Protein AF-A0A350WV07-F1 (afdb_monomer_lite)

pLDDT: mean 87.76, std 10.65, range [37.78, 97.69]

Secondary structure (DSSP, 8-state):
-EE-SHHHHHHHHHHHHHHHHHHTT-TTTHHHHHHHHHHHHHHHHHHHHHHHHHHTT-HHHHHHHTTS-SS--HHHHHHHHHHHHT-SS--SSHHHHT-B-TTS-BHHHHHHHHHSTTHHHHHHHHHHHHTT------HHHHHHHHHHHHHHHHHHHHHHHHTT------EEHHHHH-

Radius of gyration: 16.48 Å; chains: 1; bounding box: 35×29×46 Å

Structure (mmCIF, N/CA/C/O backbone):
data_AF-A0A350WV07-F1
#
_entry.id   AF-A0A350WV07-F1
#
loop_
_atom_site.group_PDB
_atom_site.id
_atom_site.type_symbol
_atom_site.label_atom_id
_atom_site.label_alt_id
_atom_site.label_comp_id
_atom_site.label_asym_id
_atom_site.label_entity_id
_atom_site.label_seq_id
_atom_site.pdbx_PDB_ins_code
_atom_site.Cartn_x
_atom_site.Cartn_y
_atom_site.Cartn_z
_atom_site.occupancy
_atom_site.B_iso_or_equiv
_atom_site.auth_seq_id
_atom_site.auth_comp_id
_atom_site.auth_asym_id
_atom_site.auth_atom_id
_atom_site.pdbx_PDB_model_num
ATOM 1 N N . MET A 1 1 ? -4.560 -12.918 -5.718 1.00 37.78 1 MET A N 1
ATOM 2 C CA . MET A 1 1 ? -4.602 -12.019 -6.900 1.00 37.78 1 MET A CA 1
ATOM 3 C C . MET A 1 1 ? -5.999 -11.756 -7.494 1.00 37.78 1 MET A C 1
ATOM 5 O O . MET A 1 1 ? -6.269 -12.105 -8.647 1.00 37.78 1 MET A O 1
ATOM 9 N N . PRO A 1 2 ? -6.890 -11.121 -6.733 1.00 40.09 2 PRO A N 1
ATOM 10 C CA . PRO A 1 2 ? -8.115 -10.549 -7.283 1.00 40.09 2 PRO A CA 1
ATOM 11 C C . PRO A 1 2 ? -8.332 -9.079 -6.873 1.00 40.09 2 PRO A C 1
ATOM 13 O O . PRO A 1 2 ? -7.864 -8.602 -5.839 1.00 40.09 2 PRO A O 1
ATOM 16 N N . GLU A 1 3 ? -9.076 -8.383 -7.711 1.00 52.22 3 GLU A N 1
ATOM 17 C CA . GLU A 1 3 ? -9.340 -6.956 -7.709 1.00 52.22 3 GLU A CA 1
ATOM 18 C C . GLU A 1 3 ? -10.831 -6.673 -7.626 1.00 52.22 3 GLU A C 1
ATOM 20 O O . GLU A 1 3 ? -11.677 -7.520 -7.920 1.00 52.22 3 GLU A O 1
ATOM 25 N N . VAL A 1 4 ? -11.179 -5.457 -7.204 1.00 60.25 4 VAL A N 1
ATOM 26 C CA . VAL A 1 4 ? -12.567 -5.170 -6.812 1.00 60.25 4 VAL A CA 1
ATOM 27 C C . VAL A 1 4 ? -13.169 -3.945 -7.506 1.00 60.25 4 VAL A C 1
ATOM 29 O O . VAL A 1 4 ? -14.379 -3.737 -7.422 1.00 60.25 4 VAL A O 1
ATOM 32 N N . SER A 1 5 ? -12.390 -3.174 -8.272 1.00 73.56 5 SER A N 1
ATOM 33 C CA . SER A 1 5 ? -12.916 -2.068 -9.087 1.00 73.56 5 SER A CA 1
ATOM 34 C C . SER A 1 5 ? -12.372 -2.057 -10.516 1.00 73.56 5 SER A C 1
ATOM 36 O O . SER A 1 5 ? -11.300 -2.590 -10.809 1.00 73.56 5 SER A O 1
ATOM 38 N N . LYS A 1 6 ? -13.138 -1.427 -11.419 1.00 73.00 6 LYS A N 1
ATOM 39 C CA . LYS A 1 6 ? -12.722 -1.185 -12.810 1.00 73.00 6 LYS A CA 1
ATOM 40 C C . LYS A 1 6 ? -11.424 -0.374 -12.867 1.00 73.00 6 LYS A C 1
ATOM 42 O O . LYS A 1 6 ? -10.576 -0.654 -13.707 1.00 73.00 6 LYS A O 1
ATOM 47 N N . ASP A 1 7 ? -11.241 0.554 -11.933 1.00 77.06 7 ASP A N 1
ATOM 48 C CA . ASP A 1 7 ? -10.033 1.370 -11.841 1.00 77.06 7 ASP A CA 1
ATOM 49 C C . ASP A 1 7 ? -8.822 0.510 -11.459 1.00 77.06 7 ASP A C 1
ATOM 51 O O . ASP A 1 7 ? -7.790 0.576 -12.124 1.00 77.06 7 ASP A O 1
ATOM 55 N N . ALA A 1 8 ? -8.961 -0.404 -10.490 1.00 72.88 8 ALA A N 1
ATOM 56 C CA . ALA A 1 8 ? -7.909 -1.371 -10.165 1.00 72.88 8 ALA A CA 1
ATOM 57 C C . ALA A 1 8 ? -7.516 -2.243 -11.375 1.00 72.88 8 ALA A C 1
ATOM 59 O O . ALA A 1 8 ? -6.329 -2.515 -11.580 1.00 72.88 8 ALA A O 1
ATOM 60 N N . ALA A 1 9 ? -8.486 -2.627 -12.211 1.00 73.56 9 ALA A N 1
ATOM 61 C CA . ALA A 1 9 ? -8.236 -3.384 -13.437 1.00 73.56 9 ALA A CA 1
ATOM 62 C C . ALA A 1 9 ? -7.423 -2.576 -14.466 1.00 73.56 9 ALA A C 1
ATOM 64 O O . ALA A 1 9 ? -6.415 -3.066 -14.979 1.00 73.56 9 ALA A O 1
ATOM 65 N N . ILE A 1 10 ? -7.803 -1.316 -14.716 1.00 78.88 10 ILE A N 1
ATOM 66 C CA . ILE A 1 10 ? -7.068 -0.397 -15.606 1.00 78.88 10 ILE A CA 1
ATOM 67 C C . ILE A 1 10 ? -5.632 -0.206 -15.110 1.00 78.88 10 ILE A C 1
ATOM 69 O O . ILE A 1 10 ? -4.677 -0.215 -15.899 1.00 78.88 10 ILE A O 1
ATOM 73 N N . LEU A 1 11 ? -5.465 -0.068 -13.792 1.00 81.81 11 LEU A N 1
ATOM 74 C CA . LEU A 1 11 ? -4.156 0.127 -13.193 1.00 81.81 11 LEU A CA 1
ATOM 75 C C . LEU A 1 11 ? -3.252 -1.103 -13.405 1.00 81.81 11 LEU A C 1
ATOM 77 O O . LEU A 1 11 ? -2.075 -0.989 -13.768 1.00 81.81 11 LEU A O 1
ATOM 81 N N . ILE A 1 12 ? -3.803 -2.304 -13.248 1.00 75.75 12 ILE A N 1
ATOM 82 C CA . ILE A 1 12 ? -3.072 -3.543 -13.524 1.00 75.75 12 ILE A CA 1
ATOM 83 C C . ILE A 1 12 ? -2.689 -3.661 -14.986 1.00 75.75 12 ILE A C 1
ATOM 85 O O . ILE A 1 12 ? -1.525 -3.977 -15.248 1.00 75.75 12 ILE A O 1
ATOM 89 N N . ALA A 1 13 ? -3.639 -3.432 -15.895 1.00 76.38 13 ALA A N 1
ATOM 90 C CA . ALA A 1 13 ? -3.442 -3.556 -17.332 1.00 76.38 13 ALA A CA 1
ATOM 91 C C . ALA A 1 13 ? -2.294 -2.652 -17.792 1.00 76.38 13 ALA A C 1
ATOM 93 O O . ALA A 1 13 ? -1.345 -3.107 -18.430 1.00 76.38 13 ALA A O 1
ATOM 94 N N . THR A 1 14 ? -2.325 -1.387 -17.370 1.00 80.25 14 THR A N 1
ATOM 95 C CA . THR A 1 14 ? -1.307 -0.388 -17.717 1.00 80.25 14 THR A CA 1
ATOM 96 C C . THR A 1 14 ? 0.071 -0.784 -17.191 1.00 80.25 14 THR A C 1
ATOM 98 O O . THR A 1 14 ? 1.061 -0.791 -17.923 1.00 80.25 14 THR A O 1
ATOM 101 N N . SER A 1 15 ? 0.135 -1.190 -15.923 1.00 83.06 15 SER A N 1
ATOM 102 C CA . SER A 1 15 ? 1.378 -1.640 -15.296 1.00 83.06 15 SER A CA 1
ATOM 103 C C . SER A 1 15 ? 1.913 -2.938 -15.925 1.00 83.06 15 SER A C 1
ATOM 105 O O . SER A 1 15 ? 3.121 -3.107 -16.082 1.00 83.06 15 SER A O 1
ATOM 107 N N . TYR A 1 16 ? 1.033 -3.845 -16.360 1.00 80.88 16 TYR A N 1
ATOM 108 C CA . TYR A 1 16 ? 1.412 -5.066 -17.072 1.00 80.88 16 TYR A CA 1
ATOM 109 C C . TYR A 1 16 ? 1.973 -4.774 -18.468 1.00 80.88 16 TYR A C 1
ATOM 111 O O . TYR A 1 16 ? 3.019 -5.313 -18.831 1.00 80.88 16 TYR A O 1
ATOM 119 N N . GLN A 1 17 ? 1.324 -3.892 -19.232 1.00 82.75 17 GLN A N 1
ATOM 120 C CA . GLN A 1 17 ? 1.811 -3.462 -20.544 1.00 82.75 17 GLN A CA 1
ATOM 121 C C . GLN A 1 17 ? 3.192 -2.807 -20.442 1.00 82.75 17 GLN A C 1
ATOM 123 O O . GLN A 1 17 ? 4.083 -3.136 -21.226 1.00 82.75 17 GLN A O 1
ATOM 128 N N . ALA A 1 18 ? 3.393 -1.936 -19.448 1.00 81.44 18 ALA A N 1
ATOM 129 C CA . ALA A 1 18 ? 4.691 -1.326 -19.180 1.00 81.44 18 ALA A CA 1
ATOM 130 C C . ALA A 1 18 ? 5.754 -2.388 -18.871 1.00 81.44 18 ALA A C 1
ATOM 132 O O . ALA A 1 18 ? 6.806 -2.408 -19.508 1.00 81.44 18 ALA A O 1
ATOM 133 N N . LEU A 1 19 ? 5.456 -3.336 -17.974 1.00 83.00 19 LEU A N 1
ATOM 134 C CA . LEU A 1 19 ? 6.375 -4.429 -17.652 1.00 83.00 19 LEU A CA 1
ATOM 135 C C . LEU A 1 19 ? 6.766 -5.238 -18.897 1.00 83.00 19 LEU A C 1
ATOM 137 O O . LEU A 1 19 ? 7.944 -5.534 -19.087 1.00 83.00 19 LEU A O 1
ATOM 141 N N . LYS A 1 20 ? 5.802 -5.555 -19.768 1.00 85.19 20 LYS A N 1
ATOM 142 C CA . LYS A 1 20 ? 6.058 -6.311 -21.000 1.00 85.19 20 LYS A CA 1
ATOM 143 C C . LYS A 1 20 ? 6.975 -5.579 -21.976 1.00 85.19 20 LYS A C 1
ATOM 145 O O . LYS A 1 20 ? 7.751 -6.243 -22.655 1.00 85.19 20 LYS A O 1
ATOM 150 N N . ARG A 1 21 ? 6.924 -4.247 -22.040 1.00 81.12 21 ARG A N 1
ATOM 151 C CA . ARG A 1 21 ? 7.865 -3.449 -22.846 1.00 81.12 21 ARG A CA 1
ATOM 152 C C . ARG A 1 21 ? 9.286 -3.517 -22.284 1.00 81.12 21 ARG A C 1
ATOM 154 O O . ARG A 1 21 ? 10.221 -3.737 -23.046 1.00 81.12 21 ARG A O 1
ATOM 161 N N . VAL A 1 22 ? 9.446 -3.450 -20.956 1.00 81.31 22 VAL A N 1
ATOM 162 C CA . VAL A 1 22 ? 10.771 -3.634 -20.325 1.00 81.31 22 VAL A CA 1
ATOM 163 C C . VAL A 1 22 ? 11.323 -5.030 -20.595 1.00 81.31 22 VAL A C 1
ATOM 165 O O . VAL A 1 22 ? 12.479 -5.175 -20.975 1.00 81.31 22 VAL A O 1
ATOM 168 N N . GLU A 1 23 ? 10.496 -6.068 -20.440 1.00 82.25 23 GLU A N 1
ATOM 169 C CA . GLU A 1 23 ? 10.905 -7.460 -20.675 1.00 82.25 23 GLU A CA 1
ATOM 170 C C . GLU A 1 23 ? 11.325 -7.731 -22.127 1.00 82.25 23 GLU A C 1
ATOM 172 O O . GLU A 1 23 ? 12.136 -8.621 -22.363 1.00 82.25 23 GLU A O 1
ATOM 177 N N . LYS A 1 24 ? 10.813 -6.954 -23.090 1.00 85.75 24 LYS A N 1
ATOM 178 C CA . LYS A 1 24 ? 11.206 -7.018 -24.506 1.00 85.75 24 LYS A CA 1
ATOM 179 C C . LYS A 1 24 ? 12.545 -6.331 -24.808 1.00 85.75 24 LYS A C 1
ATOM 181 O O . LYS A 1 24 ? 13.000 -6.390 -25.946 1.00 85.75 24 LYS A O 1
ATOM 186 N N . GLY A 1 25 ? 13.189 -5.714 -23.815 1.00 75.12 25 GLY A N 1
ATOM 187 C CA . GLY A 1 25 ? 14.527 -5.135 -23.955 1.00 75.12 25 GLY A CA 1
ATOM 188 C C . GLY A 1 25 ? 14.561 -3.745 -24.593 1.00 75.12 25 GLY A C 1
ATOM 189 O O . GLY A 1 25 ? 15.607 -3.334 -25.099 1.00 75.12 25 GLY A O 1
ATOM 190 N N . GLU A 1 26 ? 13.453 -2.998 -24.567 1.00 77.38 26 GLU A N 1
ATOM 191 C CA . GLU A 1 26 ? 13.406 -1.606 -25.029 1.00 77.38 26 GLU A CA 1
ATOM 192 C C . GLU A 1 26 ? 14.178 -0.676 -24.068 1.00 77.38 26 GLU A C 1
ATOM 194 O O . GLU A 1 26 ? 13.603 -0.009 -23.206 1.00 77.38 26 GLU A O 1
ATOM 199 N N . LYS A 1 27 ? 15.510 -0.620 -24.206 1.00 75.12 27 LYS A N 1
ATOM 200 C CA . LYS A 1 27 ? 16.398 0.146 -23.305 1.00 75.12 27 LYS A CA 1
ATOM 201 C C . LYS A 1 27 ? 16.050 1.636 -23.213 1.00 75.12 27 LYS A C 1
ATOM 203 O O . LYS A 1 27 ? 16.239 2.241 -22.163 1.00 75.12 27 LYS A O 1
ATOM 208 N N . SER A 1 28 ? 15.532 2.231 -24.289 1.00 78.56 28 SER A N 1
ATOM 209 C CA . SER A 1 28 ? 15.137 3.647 -24.321 1.00 78.56 28 SER A CA 1
ATOM 210 C C . SER A 1 28 ? 13.901 3.955 -23.469 1.00 78.56 28 SER A C 1
ATOM 212 O O . SER A 1 28 ? 13.729 5.096 -23.046 1.00 78.56 28 SER A O 1
ATOM 214 N N . THR A 1 29 ? 13.055 2.959 -23.186 1.00 82.62 29 THR A N 1
ATOM 215 C CA . THR A 1 29 ? 11.808 3.122 -22.420 1.00 82.62 29 THR A CA 1
ATOM 216 C C . THR A 1 29 ? 11.838 2.398 -21.072 1.00 82.62 29 THR A C 1
ATOM 218 O O . THR A 1 29 ? 10.895 2.522 -20.292 1.00 82.62 29 THR A O 1
ATOM 221 N N . GLU A 1 30 ? 12.918 1.674 -20.757 1.00 83.19 30 GLU A N 1
ATOM 222 C CA . GLU A 1 30 ? 13.054 0.860 -19.543 1.00 83.19 30 GLU A CA 1
ATOM 223 C C . GLU A 1 30 ? 12.772 1.653 -18.263 1.00 83.19 30 GLU A C 1
ATOM 225 O O . GLU A 1 30 ? 11.933 1.236 -17.464 1.00 83.19 30 GLU A O 1
ATOM 230 N N . ILE A 1 31 ? 13.414 2.814 -18.086 1.00 83.75 31 ILE A N 1
ATOM 231 C CA . ILE A 1 31 ? 13.225 3.640 -16.885 1.00 83.75 31 ILE A CA 1
ATOM 232 C C . ILE A 1 31 ? 11.758 4.053 -16.768 1.00 83.75 31 ILE A C 1
ATOM 234 O O . ILE A 1 31 ? 11.138 3.791 -15.740 1.00 83.75 31 ILE A O 1
ATOM 238 N N . ALA A 1 32 ? 11.187 4.636 -17.826 1.00 84.12 32 ALA A N 1
ATOM 239 C CA . ALA A 1 32 ? 9.805 5.110 -17.838 1.00 84.12 32 ALA A CA 1
ATOM 240 C C . ALA A 1 32 ? 8.808 3.981 -17.537 1.00 84.12 32 ALA A C 1
ATOM 242 O O . ALA A 1 32 ? 7.905 4.140 -16.719 1.00 84.12 32 ALA A O 1
ATOM 243 N N . ASN A 1 33 ? 9.001 2.808 -18.135 1.00 86.19 33 ASN A N 1
ATOM 244 C CA . ASN A 1 33 ? 8.142 1.660 -17.884 1.00 86.19 33 ASN A CA 1
ATOM 245 C C . ASN A 1 33 ? 8.304 1.118 -16.450 1.00 86.19 33 ASN A C 1
ATOM 247 O O . ASN A 1 33 ? 7.304 0.774 -15.823 1.00 86.19 33 ASN A O 1
ATOM 251 N N . CYS A 1 34 ? 9.516 1.086 -15.885 1.00 87.38 34 CYS A N 1
ATOM 252 C CA . CYS A 1 34 ? 9.732 0.738 -14.476 1.00 87.38 34 CYS A CA 1
ATOM 253 C C . CYS A 1 34 ? 9.057 1.741 -13.526 1.00 87.38 34 CYS A C 1
ATOM 255 O O . CYS A 1 34 ? 8.431 1.321 -12.550 1.00 87.38 34 CYS A O 1
ATOM 257 N N . VAL A 1 35 ? 9.115 3.045 -13.837 1.00 86.75 35 VAL A N 1
ATOM 258 C CA . VAL A 1 35 ? 8.382 4.089 -13.100 1.00 86.75 35 VAL A CA 1
ATOM 259 C C . VAL A 1 35 ? 6.885 3.786 -13.115 1.00 86.75 35 VAL A C 1
ATOM 261 O O . VAL A 1 35 ? 6.263 3.724 -12.054 1.00 86.75 35 VAL A O 1
ATOM 264 N N . VAL A 1 36 ? 6.316 3.547 -14.302 1.00 87.94 36 VAL A N 1
ATOM 265 C CA . VAL A 1 36 ? 4.891 3.219 -14.472 1.00 87.94 36 VAL A CA 1
ATOM 266 C C . VAL A 1 36 ? 4.525 1.977 -13.666 1.00 87.94 36 VAL A C 1
ATOM 268 O O . VAL A 1 36 ? 3.511 1.982 -12.970 1.00 87.94 36 VAL A O 1
ATOM 271 N N . VAL A 1 37 ? 5.359 0.934 -13.684 1.00 88.69 37 VAL A N 1
ATOM 272 C CA . VAL A 1 37 ? 5.092 -0.298 -12.933 1.00 88.69 37 VAL A CA 1
ATOM 273 C C . VAL A 1 37 ? 4.916 -0.019 -11.439 1.00 88.69 37 VAL A C 1
ATOM 275 O O . VAL A 1 37 ? 3.933 -0.473 -10.850 1.00 88.69 37 VAL A O 1
ATOM 278 N N . ILE A 1 38 ? 5.837 0.739 -10.839 1.00 90.94 38 ILE A N 1
ATOM 279 C CA . ILE A 1 38 ? 5.855 1.001 -9.392 1.00 90.94 38 ILE A CA 1
ATOM 280 C C . ILE A 1 38 ? 4.768 2.002 -8.999 1.00 90.94 38 ILE A C 1
ATOM 282 O O . ILE A 1 38 ? 4.064 1.790 -8.012 1.00 90.94 38 ILE A O 1
ATOM 286 N N . LEU A 1 39 ? 4.586 3.064 -9.786 1.00 89.50 39 LEU A N 1
ATOM 287 C CA . LEU A 1 39 ? 3.549 4.067 -9.545 1.00 89.50 39 LEU A CA 1
ATOM 288 C C . LEU A 1 39 ? 2.161 3.417 -9.492 1.00 89.50 39 LEU A C 1
ATOM 290 O O . LEU A 1 39 ? 1.380 3.651 -8.568 1.00 89.50 39 LEU A O 1
ATOM 294 N N . PHE A 1 40 ? 1.885 2.541 -10.455 1.00 89.00 40 PHE A N 1
ATOM 295 C CA . PHE A 1 40 ? 0.612 1.842 -10.539 1.00 89.00 40 PHE A CA 1
ATOM 296 C C . PHE A 1 40 ? 0.451 0.762 -9.468 1.00 89.00 40 PHE A C 1
ATOM 298 O O . PHE A 1 40 ? -0.677 0.478 -9.082 1.00 89.00 40 PHE A O 1
ATOM 305 N N . ALA A 1 41 ? 1.541 0.206 -8.930 1.00 91.12 41 ALA A N 1
ATOM 306 C CA . ALA A 1 41 ? 1.476 -0.670 -7.762 1.00 91.12 41 ALA A CA 1
ATOM 307 C C . ALA A 1 41 ? 0.935 0.077 -6.525 1.00 91.12 41 ALA A C 1
ATOM 309 O O . ALA A 1 41 ? 0.115 -0.464 -5.787 1.00 91.12 41 ALA A O 1
ATOM 310 N N . GLY A 1 42 ? 1.322 1.343 -6.332 1.00 93.25 42 GLY A N 1
ATOM 311 C CA . GLY A 1 42 ? 0.781 2.186 -5.260 1.00 93.25 42 GLY A CA 1
ATOM 312 C C . GLY A 1 42 ? -0.698 2.519 -5.444 1.00 93.25 42 GLY A C 1
ATOM 313 O O . GLY A 1 42 ? -1.487 2.339 -4.517 1.00 93.25 42 GLY A O 1
ATOM 314 N N . PHE A 1 43 ? -1.092 2.950 -6.647 1.00 90.69 43 PHE A N 1
ATOM 315 C CA . PHE A 1 43 ? -2.503 3.211 -6.951 1.00 90.69 43 PHE A CA 1
ATOM 316 C C . PHE A 1 43 ? -3.366 1.956 -6.835 1.00 90.69 43 PHE A C 1
ATOM 318 O O . PHE A 1 43 ? -4.496 2.032 -6.369 1.00 90.69 43 PHE A O 1
ATOM 325 N N . PHE A 1 44 ? -2.824 0.798 -7.208 1.00 90.50 44 PHE A N 1
ATOM 326 C CA . PHE A 1 44 ? -3.509 -0.478 -7.079 1.00 90.50 44 PHE A CA 1
ATOM 327 C C . PHE A 1 44 ? -3.874 -0.797 -5.620 1.00 90.50 44 PHE A C 1
ATOM 329 O O . PHE A 1 44 ? -5.022 -1.143 -5.337 1.00 90.50 44 PHE A O 1
ATOM 336 N N . ILE A 1 45 ? -2.930 -0.631 -4.687 1.00 93.88 45 ILE A N 1
ATOM 337 C CA . ILE A 1 45 ? -3.195 -0.817 -3.250 1.00 93.88 45 ILE A CA 1
ATOM 338 C C . ILE A 1 45 ? -4.217 0.216 -2.765 1.00 93.88 45 ILE A C 1
ATOM 340 O O . ILE A 1 45 ? -5.173 -0.133 -2.073 1.00 93.88 45 ILE A O 1
ATOM 344 N N . GLU A 1 46 ? -4.026 1.488 -3.128 1.00 94.69 46 GLU A N 1
ATOM 345 C CA . GLU A 1 46 ? -4.905 2.578 -2.697 1.00 94.69 46 GLU A CA 1
ATOM 346 C C . GLU A 1 46 ? -6.353 2.362 -3.145 1.00 94.69 46 GLU A C 1
ATOM 348 O O . GLU A 1 46 ? -7.280 2.581 -2.366 1.00 94.69 46 GLU A O 1
ATOM 353 N N . GLU A 1 47 ? -6.546 1.892 -4.372 1.00 92.19 47 GLU A N 1
ATOM 354 C CA . GLU A 1 47 ? -7.872 1.660 -4.920 1.00 92.19 47 GLU A CA 1
ATOM 355 C C . GLU A 1 47 ? -8.568 0.464 -4.263 1.00 92.19 47 GLU A C 1
ATOM 357 O O . GLU A 1 47 ? -9.744 0.545 -3.908 1.00 92.19 47 GLU A O 1
ATOM 362 N N . ASN A 1 48 ? -7.844 -0.621 -3.985 1.00 92.38 48 ASN A N 1
ATOM 363 C CA . ASN A 1 48 ? -8.428 -1.726 -3.226 1.00 92.38 48 ASN A CA 1
ATOM 364 C C . ASN A 1 48 ? -8.764 -1.317 -1.785 1.00 92.38 48 ASN A C 1
ATOM 366 O O . ASN A 1 48 ? -9.825 -1.692 -1.291 1.00 92.38 48 ASN A O 1
ATOM 370 N N . LEU A 1 49 ? -7.941 -0.488 -1.134 1.00 95.00 49 LEU A N 1
ATOM 371 C CA . LEU A 1 49 ? -8.281 0.099 0.167 1.00 95.00 49 LEU A CA 1
ATOM 372 C C . LEU A 1 49 ? -9.563 0.935 0.095 1.00 95.00 49 LEU A C 1
ATOM 374 O O . LEU A 1 49 ? -10.422 0.775 0.959 1.00 95.00 49 LEU A O 1
ATOM 378 N N . ASN A 1 50 ? -9.733 1.776 -0.933 1.00 93.50 50 ASN A N 1
ATOM 379 C CA . ASN A 1 50 ? -10.968 2.546 -1.128 1.00 93.50 50 ASN A CA 1
ATOM 380 C C . ASN A 1 50 ? -12.188 1.622 -1.179 1.00 93.50 50 ASN A C 1
ATOM 382 O O . ASN A 1 50 ? -13.198 1.875 -0.519 1.00 93.50 50 ASN A O 1
ATOM 386 N N . VAL A 1 51 ? -12.092 0.535 -1.948 1.00 91.62 51 VAL A N 1
ATOM 387 C CA . VAL A 1 51 ? -13.182 -0.432 -2.074 1.00 91.62 51 VAL A CA 1
ATOM 388 C C . VAL A 1 51 ? -13.451 -1.138 -0.751 1.00 91.62 51 VAL A C 1
ATOM 390 O O . VAL A 1 51 ? -14.612 -1.221 -0.348 1.00 91.62 51 VAL A O 1
ATOM 393 N N . ILE A 1 52 ? -12.407 -1.600 -0.063 1.00 93.56 52 ILE A N 1
ATOM 394 C CA . ILE A 1 52 ? -12.519 -2.266 1.235 1.00 93.56 52 ILE A CA 1
ATOM 395 C C . ILE A 1 52 ? -13.225 -1.349 2.237 1.00 93.56 52 ILE A C 1
ATOM 397 O O . ILE A 1 52 ? -14.295 -1.686 2.741 1.00 93.56 52 ILE A O 1
ATOM 401 N N . ILE A 1 53 ? -12.705 -0.137 2.432 1.00 94.88 53 ILE A N 1
ATOM 402 C CA . ILE A 1 53 ? -13.247 0.856 3.370 1.00 94.88 53 ILE A CA 1
ATOM 403 C C . ILE A 1 53 ? -14.702 1.201 3.028 1.00 94.88 53 ILE A C 1
ATOM 405 O O . ILE A 1 53 ? -15.559 1.269 3.915 1.00 94.88 53 ILE A O 1
ATOM 409 N N . LYS A 1 54 ? -15.015 1.360 1.736 1.00 93.25 54 LYS A N 1
ATOM 410 C CA . LYS A 1 54 ? -16.378 1.622 1.264 1.00 93.25 54 LYS A CA 1
ATOM 411 C C . LYS A 1 54 ? -17.325 0.464 1.551 1.00 93.25 54 LYS A C 1
ATOM 413 O O . LYS A 1 54 ? -18.441 0.702 2.009 1.00 93.25 54 LYS A O 1
ATOM 418 N N . LYS A 1 55 ? -16.910 -0.775 1.293 1.00 93.12 55 LYS A N 1
ATOM 419 C CA . LYS A 1 55 ? -17.734 -1.972 1.518 1.00 93.12 55 LYS A CA 1
ATOM 420 C C . LYS A 1 55 ? -17.961 -2.244 3.002 1.00 93.12 55 LYS A C 1
ATOM 422 O O . LYS A 1 55 ? -19.051 -2.669 3.369 1.00 93.12 55 LYS A O 1
ATOM 427 N N . MET A 1 56 ? -16.992 -1.894 3.841 1.00 94.00 56 MET A N 1
ATOM 428 C CA . MET A 1 56 ? -17.100 -1.943 5.301 1.00 94.00 56 MET A CA 1
ATOM 429 C C . MET A 1 56 ? -17.931 -0.789 5.884 1.00 94.00 56 MET A C 1
ATOM 431 O O . MET A 1 56 ? -18.224 -0.796 7.072 1.00 94.00 56 MET A O 1
ATOM 435 N N . LYS A 1 57 ? -18.326 0.196 5.059 1.00 95.25 57 LYS A N 1
ATOM 436 C CA . LYS A 1 57 ? -19.024 1.431 5.464 1.00 95.25 57 LYS A CA 1
ATOM 437 C C . LYS A 1 57 ? -18.232 2.285 6.468 1.00 95.25 57 LYS A C 1
ATOM 439 O O . LYS A 1 57 ? -18.819 3.023 7.250 1.00 95.25 57 LYS A O 1
ATOM 444 N N . MET A 1 58 ? -16.900 2.254 6.385 1.00 95.69 58 MET A N 1
ATOM 445 C CA . MET A 1 58 ? -15.997 2.902 7.349 1.00 95.69 58 MET A CA 1
ATOM 446 C C . MET A 1 58 ? -15.446 4.264 6.892 1.00 95.69 58 MET A C 1
ATOM 448 O O . MET A 1 58 ? -14.538 4.809 7.515 1.00 95.69 58 MET A O 1
ATOM 452 N N . ASN A 1 59 ? -15.968 4.839 5.802 1.00 94.94 59 ASN A N 1
ATOM 453 C CA . ASN A 1 59 ? -15.473 6.122 5.280 1.00 94.94 59 ASN A CA 1
ATOM 454 C C . ASN A 1 59 ? -15.573 7.254 6.310 1.00 94.94 59 ASN A C 1
ATOM 456 O O . ASN A 1 59 ? -14.629 8.028 6.454 1.00 94.94 59 ASN A O 1
ATOM 460 N N . GLU A 1 60 ? -16.701 7.341 7.020 1.00 94.75 60 GLU A N 1
ATOM 461 C CA . GLU A 1 60 ? -16.916 8.399 8.006 1.00 94.75 60 GLU A CA 1
ATOM 462 C C . GLU A 1 60 ? -15.981 8.246 9.201 1.00 94.75 60 GLU A C 1
ATOM 464 O O . GLU A 1 60 ? -15.311 9.196 9.590 1.00 94.75 60 GLU A O 1
ATOM 469 N N . GLU A 1 61 ? -15.873 7.029 9.733 1.00 95.81 61 GLU A N 1
ATOM 470 C CA . GLU A 1 61 ? -14.987 6.729 10.855 1.00 95.81 61 GLU A CA 1
ATOM 471 C C . GLU A 1 61 ? -13.528 7.057 10.514 1.00 95.81 61 GLU A C 1
ATOM 473 O O . GLU A 1 61 ? -12.835 7.732 11.279 1.00 95.81 61 GLU A O 1
ATOM 478 N N . MET A 1 62 ? -13.072 6.645 9.327 1.00 96.88 62 MET A N 1
ATOM 479 C CA . MET A 1 62 ? -11.746 6.996 8.832 1.00 96.88 62 MET A CA 1
ATOM 480 C C . MET A 1 62 ? -11.573 8.513 8.723 1.00 96.88 62 MET A C 1
ATOM 482 O O . MET A 1 62 ? -10.549 9.046 9.154 1.00 96.88 62 MET A O 1
ATOM 486 N N . ARG A 1 63 ? -12.556 9.224 8.165 1.00 95.62 63 ARG A N 1
ATOM 487 C CA . ARG A 1 63 ? -12.496 10.678 7.995 1.00 95.62 63 ARG A CA 1
ATOM 488 C C . ARG A 1 63 ? -12.399 11.397 9.337 1.00 95.62 63 ARG A C 1
ATOM 490 O O . ARG A 1 63 ? -11.546 12.272 9.482 1.00 95.62 63 ARG A O 1
ATOM 497 N N . VAL A 1 64 ? -13.217 11.009 10.315 1.00 95.69 64 VAL A N 1
ATOM 498 C CA . VAL A 1 64 ? -13.187 11.553 11.680 1.00 95.69 64 VAL A CA 1
ATOM 499 C C . VAL A 1 64 ? -11.819 11.312 12.313 1.00 95.69 64 VAL A C 1
ATOM 501 O O . VAL A 1 64 ? -11.174 12.264 12.752 1.00 95.69 64 VAL A O 1
ATOM 504 N N . PHE A 1 65 ? -11.320 10.072 12.275 1.00 96.44 65 PHE A N 1
ATOM 505 C CA . PHE A 1 65 ? -10.008 9.729 12.829 1.00 96.44 65 PHE A CA 1
ATOM 506 C C . PHE A 1 65 ? -8.866 10.530 12.181 1.00 96.44 65 PHE A C 1
ATOM 508 O O . PHE A 1 65 ? -7.910 10.927 12.848 1.00 96.44 65 PHE A O 1
ATOM 515 N N . LEU A 1 66 ? -8.957 10.791 10.874 1.00 95.88 66 LEU A N 1
ATOM 516 C CA . LEU A 1 66 ? -7.947 11.516 10.103 1.00 95.88 66 LEU A CA 1
ATOM 517 C C . LEU A 1 66 ? -8.095 13.049 10.147 1.00 95.88 66 LEU A C 1
ATOM 519 O O . LEU A 1 66 ? -7.464 13.737 9.330 1.00 95.88 66 LEU A O 1
ATOM 523 N N . ASN A 1 67 ? -8.841 13.578 11.123 1.00 94.75 67 ASN A N 1
ATOM 524 C CA . ASN A 1 67 ? -9.133 15.000 11.336 1.00 94.75 67 ASN A CA 1
ATOM 525 C C . ASN A 1 67 ? -9.867 15.654 10.152 1.00 94.75 67 ASN A C 1
ATOM 527 O O . ASN A 1 67 ? -9.466 16.716 9.680 1.00 94.75 67 ASN A O 1
ATOM 531 N N . GLY A 1 68 ? -10.905 15.004 9.628 1.00 92.12 68 GLY A N 1
ATOM 532 C CA . GLY A 1 68 ? -11.756 15.576 8.582 1.00 92.12 68 GLY A CA 1
ATOM 533 C C . GLY A 1 68 ? -11.115 15.637 7.193 1.00 92.12 68 GLY A C 1
ATOM 534 O O . GLY A 1 68 ? -11.635 16.321 6.318 1.00 92.12 68 GLY A O 1
ATOM 535 N N . LYS A 1 69 ? -9.986 14.951 6.963 1.00 91.38 69 LYS A N 1
ATOM 536 C CA . LYS A 1 69 ? -9.285 14.982 5.670 1.00 91.38 69 LYS A CA 1
ATOM 537 C C . LYS A 1 69 ? -10.176 14.413 4.558 1.00 91.38 69 LYS A C 1
ATOM 539 O O . LYS A 1 69 ? -10.480 13.224 4.570 1.00 91.38 69 LYS A O 1
ATOM 544 N N . GLU A 1 70 ? -10.535 15.254 3.588 1.00 86.94 70 GLU A N 1
ATOM 545 C CA . GLU A 1 70 ? -11.462 14.915 2.496 1.00 86.94 70 GLU A CA 1
ATOM 546 C C . GLU A 1 70 ? -10.893 13.867 1.528 1.00 86.94 70 GLU A C 1
ATOM 548 O O . GLU A 1 70 ? -11.576 12.922 1.136 1.00 86.94 70 GLU A O 1
ATOM 553 N N . HIS A 1 71 ? -9.604 13.985 1.201 1.00 87.38 71 HIS A N 1
ATOM 554 C CA . HIS A 1 71 ? -8.907 13.079 0.288 1.00 87.38 71 HIS A CA 1
ATOM 555 C C . HIS A 1 71 ? -7.681 12.456 0.974 1.00 87.38 71 HIS A C 1
ATOM 557 O O . HIS A 1 71 ? -6.551 12.922 0.788 1.00 87.38 71 HIS A O 1
ATOM 563 N N . PRO A 1 72 ? -7.869 11.434 1.833 1.00 93.88 72 PRO A N 1
ATOM 564 C CA . PRO A 1 72 ? -6.750 10.720 2.435 1.00 93.88 72 PRO A CA 1
ATOM 565 C C . PRO A 1 72 ? -5.953 9.986 1.352 1.00 93.88 72 PRO A C 1
ATOM 567 O O . PRO A 1 72 ? -6.533 9.397 0.442 1.00 93.88 72 PRO A O 1
ATOM 570 N N . GLY A 1 73 ? -4.623 10.035 1.434 1.00 93.94 73 GLY A N 1
ATOM 571 C CA . GLY A 1 73 ? -3.758 9.323 0.490 1.00 93.94 73 GLY A CA 1
ATOM 572 C C . GLY A 1 73 ? -3.528 7.870 0.907 1.00 93.94 73 GLY A C 1
ATOM 573 O O . GLY A 1 73 ? -3.954 7.452 1.985 1.00 93.94 73 GLY A O 1
ATOM 574 N N . LEU A 1 74 ? -2.773 7.119 0.098 1.00 95.38 74 LEU A N 1
ATOM 575 C CA . LEU A 1 74 ? -2.369 5.738 0.399 1.00 95.38 74 LEU A CA 1
ATOM 576 C C . LEU A 1 74 ? -1.842 5.557 1.834 1.00 95.38 74 LEU A C 1
ATOM 578 O O . LEU A 1 74 ? -2.323 4.682 2.550 1.00 95.38 74 LEU A O 1
ATOM 582 N N . LEU A 1 75 ? -0.887 6.394 2.263 1.00 96.12 75 LEU A N 1
ATOM 583 C CA . LEU A 1 75 ? -0.308 6.306 3.608 1.00 96.12 75 LEU A CA 1
ATOM 584 C C . LEU A 1 75 ? -1.370 6.495 4.701 1.00 96.12 75 LEU A C 1
ATOM 586 O O . LEU A 1 75 ? -1.386 5.736 5.663 1.00 96.12 75 LEU A O 1
ATOM 590 N N . ASP A 1 76 ? -2.264 7.475 4.551 1.00 96.44 76 ASP A N 1
ATOM 591 C CA . ASP A 1 76 ? -3.326 7.723 5.530 1.00 96.44 76 ASP A CA 1
ATOM 592 C C . ASP A 1 76 ? -4.270 6.517 5.641 1.00 96.44 76 ASP A C 1
ATOM 594 O O . ASP A 1 76 ? -4.546 6.043 6.743 1.00 96.44 76 ASP A O 1
ATOM 598 N N . LYS A 1 77 ? -4.726 5.998 4.493 1.00 97.56 77 LYS A N 1
ATOM 599 C CA . LYS A 1 77 ? -5.671 4.875 4.412 1.00 97.56 77 LYS A CA 1
ATOM 600 C C . LYS A 1 77 ? -5.086 3.600 5.000 1.00 97.56 77 LYS A C 1
ATOM 602 O O . LYS A 1 77 ? -5.731 2.958 5.825 1.00 97.56 77 LYS A O 1
ATOM 607 N N . ILE A 1 78 ? -3.861 3.240 4.610 1.00 97.69 78 ILE A N 1
ATOM 608 C CA . ILE A 1 78 ? -3.247 1.999 5.090 1.00 97.69 78 ILE A CA 1
ATOM 609 C C . ILE A 1 78 ? -2.842 2.094 6.565 1.00 97.69 78 ILE A C 1
ATOM 611 O O . ILE A 1 78 ? -2.968 1.115 7.294 1.00 97.69 78 ILE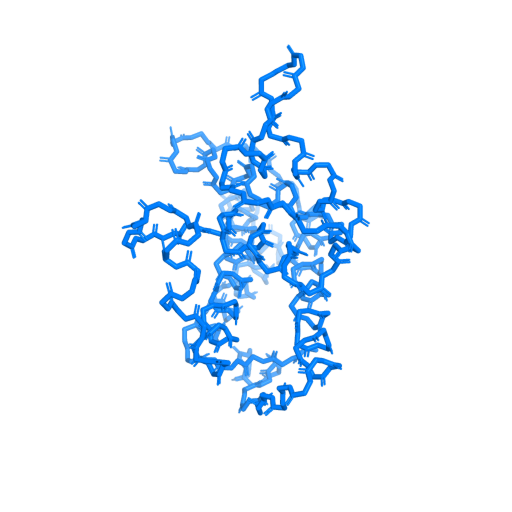 A O 1
ATOM 615 N N . ALA A 1 79 ? -2.418 3.271 7.039 1.00 97.44 79 ALA A N 1
ATOM 616 C CA . ALA A 1 79 ? -2.123 3.496 8.451 1.00 97.44 79 ALA A CA 1
ATOM 617 C C . ALA A 1 79 ? -3.389 3.407 9.317 1.00 97.44 79 ALA A C 1
ATOM 619 O O . ALA A 1 79 ? -3.361 2.783 10.377 1.00 97.44 79 ALA A O 1
ATOM 620 N N . TRP A 1 80 ? -4.504 3.988 8.859 1.00 97.69 80 TRP A N 1
ATOM 621 C CA . TRP A 1 80 ? -5.797 3.839 9.526 1.00 97.69 80 TRP A CA 1
ATOM 622 C C . TRP A 1 80 ? -6.246 2.373 9.539 1.00 97.69 80 TRP A C 1
ATOM 624 O O . TRP A 1 80 ? -6.593 1.856 10.598 1.00 97.69 80 TRP A O 1
ATOM 634 N N . PHE A 1 81 ? -6.158 1.675 8.403 1.00 97.69 81 PHE A N 1
ATOM 635 C CA . PHE A 1 81 ? -6.542 0.264 8.311 1.00 97.69 81 PHE A CA 1
ATOM 636 C C . PHE A 1 81 ? -5.704 -0.612 9.253 1.00 97.69 81 PHE A C 1
ATOM 638 O O . PHE A 1 81 ? -6.247 -1.435 9.990 1.00 97.69 81 PHE A O 1
ATOM 645 N N . TYR A 1 82 ? -4.387 -0.386 9.291 1.00 97.62 82 TYR A N 1
ATOM 646 C CA . TYR A 1 82 ? -3.482 -1.036 10.238 1.00 97.62 82 TYR A CA 1
ATOM 647 C C . TYR A 1 82 ? -3.913 -0.782 11.688 1.00 97.62 82 TYR A C 1
ATOM 649 O O . TYR A 1 82 ? -3.975 -1.717 12.485 1.00 97.62 82 TYR A O 1
ATOM 657 N N . ASN A 1 83 ? -4.226 0.469 12.038 1.00 97.06 83 ASN A N 1
ATOM 658 C CA . ASN A 1 83 ? -4.660 0.816 13.389 1.00 97.06 83 ASN A CA 1
ATOM 659 C C . ASN A 1 83 ? -5.932 0.057 13.794 1.00 97.06 83 ASN A C 1
ATOM 661 O O . ASN A 1 83 ? -6.032 -0.402 14.924 1.00 97.06 83 ASN A O 1
ATOM 665 N N . GLN A 1 84 ? -6.883 -0.096 12.871 1.00 95.56 84 GLN A N 1
ATOM 666 C CA . GLN A 1 84 ? -8.167 -0.727 13.171 1.00 95.56 84 GLN A CA 1
ATOM 667 C C . GLN A 1 84 ? -8.101 -2.252 13.265 1.00 95.56 84 GLN A C 1
ATOM 669 O O . GLN A 1 84 ? -8.723 -2.827 14.162 1.00 95.56 84 GLN A O 1
ATOM 674 N N . TYR A 1 85 ? -7.363 -2.894 12.355 1.00 95.50 85 TYR A N 1
ATOM 675 C CA . TYR A 1 85 ? -7.485 -4.338 12.109 1.00 95.50 85 TYR A CA 1
ATOM 676 C C . TYR A 1 85 ? -6.196 -5.136 12.313 1.00 95.50 85 TYR A C 1
ATOM 678 O O . TYR A 1 85 ? -6.224 -6.359 12.219 1.00 95.50 85 TYR A O 1
ATOM 686 N N . VAL A 1 86 ? -5.066 -4.472 12.571 1.00 95.50 86 VAL A N 1
ATOM 687 C CA . VAL A 1 86 ? -3.769 -5.140 12.784 1.00 95.50 86 VAL A CA 1
ATOM 688 C C . VAL A 1 86 ? -3.195 -4.840 14.164 1.00 95.50 86 VAL A C 1
ATOM 690 O O . VAL A 1 86 ? -2.650 -5.731 14.809 1.00 95.50 86 VAL A O 1
ATOM 693 N N . SER A 1 87 ? -3.270 -3.589 14.616 1.00 92.50 87 SER A N 1
ATOM 694 C CA . SER A 1 87 ? -2.688 -3.191 15.897 1.00 92.50 87 SER A CA 1
ATOM 695 C C . SER A 1 87 ? -3.472 -3.778 17.072 1.00 92.50 87 SER A C 1
ATOM 697 O O . SER A 1 87 ? -4.683 -3.597 17.158 1.00 92.50 87 SER A O 1
ATOM 699 N N . SER A 1 88 ? -2.776 -4.428 18.009 1.00 89.88 88 SER A N 1
ATOM 700 C CA . SER A 1 88 ? -3.364 -4.862 19.285 1.00 89.88 88 SER A CA 1
ATOM 701 C C . SER A 1 88 ? -3.727 -3.674 20.179 1.00 89.88 88 SER A C 1
ATOM 703 O O . SER A 1 88 ? -4.732 -3.699 20.880 1.00 89.88 88 SER A O 1
ATOM 705 N N . GLU A 1 89 ? -2.919 -2.616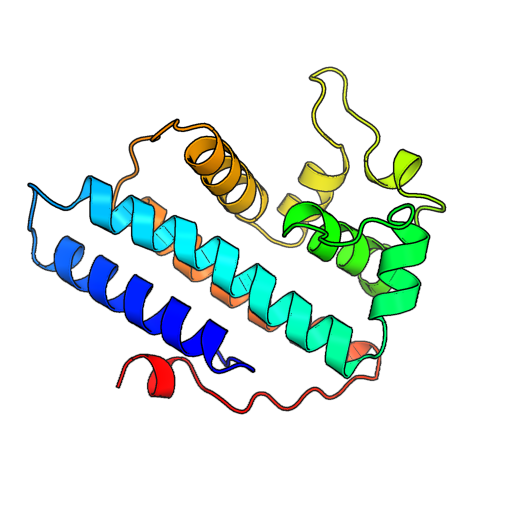 20.122 1.00 91.38 89 GLU A N 1
ATOM 706 C CA . GLU A 1 89 ? -3.148 -1.350 20.812 1.00 91.38 89 GLU A CA 1
ATOM 707 C C . GLU A 1 89 ? -3.507 -0.285 19.781 1.00 91.38 89 GLU A C 1
ATOM 709 O O . GLU A 1 89 ? -2.700 0.045 18.902 1.00 91.38 89 GLU A O 1
ATOM 714 N N . ARG A 1 90 ? -4.735 0.230 19.858 1.00 92.25 90 ARG A N 1
ATOM 715 C CA . ARG A 1 90 ? -5.211 1.251 18.927 1.00 92.25 90 ARG A CA 1
ATOM 716 C C . ARG A 1 90 ? -4.682 2.619 19.330 1.00 92.25 90 ARG A C 1
ATOM 718 O O . ARG A 1 90 ? -4.852 3.050 20.466 1.00 92.25 90 ARG A O 1
ATOM 725 N N . PHE A 1 91 ? -4.108 3.327 18.368 1.00 94.00 91 PHE A N 1
ATOM 726 C CA . PHE A 1 91 ? -3.800 4.742 18.500 1.00 94.00 91 PHE A CA 1
ATOM 727 C C . PHE A 1 91 ? -5.101 5.531 18.629 1.00 94.00 91 PHE A C 1
ATOM 729 O O . PHE A 1 91 ? -6.043 5.314 17.861 1.00 94.00 91 PHE A O 1
ATOM 736 N N . SER A 1 92 ? -5.126 6.469 19.572 1.00 92.25 92 SER A N 1
ATOM 737 C CA . SER A 1 92 ? -6.307 7.278 19.895 1.00 92.25 92 SER A CA 1
ATOM 738 C C . SER A 1 92 ? -6.560 8.398 18.883 1.00 92.25 92 SER A C 1
ATOM 740 O O . SER A 1 92 ? -7.678 8.888 18.748 1.00 92.25 92 SER A O 1
ATOM 742 N N . SER A 1 93 ? -5.517 8.825 18.167 1.00 93.81 93 SER A N 1
ATOM 743 C CA . SER A 1 93 ? -5.587 9.963 17.254 1.00 93.81 93 SER A CA 1
ATOM 744 C C . SER A 1 93 ? -4.587 9.857 16.109 1.00 93.81 93 SER A C 1
ATOM 746 O O . SER A 1 93 ? -3.544 9.203 16.210 1.00 93.81 93 SER A O 1
ATOM 748 N N . LYS A 1 94 ? -4.845 10.610 15.035 1.00 94.00 94 LYS A N 1
ATOM 749 C CA . LYS A 1 94 ? -3.896 10.795 13.930 1.00 94.00 94 LYS A CA 1
ATOM 750 C C . LYS A 1 94 ? -2.526 11.287 14.403 1.00 94.00 94 LYS A C 1
ATOM 752 O O . LYS A 1 94 ? -1.508 10.833 13.892 1.00 94.00 94 LYS A O 1
ATOM 757 N N . LYS A 1 95 ? -2.477 12.218 15.363 1.00 93.62 95 LYS A N 1
ATOM 758 C CA . LYS A 1 95 ? -1.208 12.784 15.860 1.00 93.62 95 LYS A CA 1
ATOM 759 C C . LYS A 1 95 ? -0.329 11.704 16.489 1.00 93.62 95 LYS A C 1
ATOM 761 O O . LYS A 1 95 ? 0.882 11.710 16.293 1.00 93.62 95 LYS A O 1
ATOM 766 N N . GLU A 1 96 ? -0.951 10.789 17.222 1.00 93.50 96 GLU A N 1
ATOM 767 C CA . GLU A 1 96 ? -0.274 9.658 17.844 1.00 93.50 96 GLU A CA 1
ATOM 768 C C . GLU A 1 96 ? 0.179 8.635 16.795 1.00 93.50 96 GLU A C 1
ATOM 770 O O . GLU A 1 96 ? 1.352 8.264 16.766 1.00 93.50 96 GLU A O 1
ATOM 775 N N . LEU A 1 97 ? -0.717 8.273 15.867 1.00 93.81 97 LEU A N 1
ATOM 776 C CA . LEU A 1 97 ? -0.431 7.343 14.771 1.00 93.81 97 LEU A CA 1
ATOM 777 C C . LEU A 1 97 ? 0.755 7.816 13.915 1.00 93.81 97 LEU A C 1
ATOM 779 O O . LEU A 1 97 ? 1.627 7.031 13.559 1.00 93.81 97 LEU A O 1
ATOM 783 N N . PHE A 1 98 ? 0.818 9.113 13.614 1.00 94.75 98 PHE A N 1
ATOM 784 C CA . PHE A 1 98 ? 1.857 9.720 12.779 1.00 94.75 98 PHE A CA 1
ATOM 785 C C . PHE A 1 98 ? 2.987 10.380 13.576 1.00 94.75 98 PHE A C 1
ATOM 787 O O . PHE A 1 98 ? 3.708 11.226 13.038 1.00 94.75 98 PHE A O 1
ATOM 794 N N . LYS A 1 99 ? 3.180 9.993 14.845 1.00 94.06 99 LYS A N 1
ATOM 795 C CA . LYS A 1 99 ? 4.321 10.456 15.640 1.00 94.06 99 LYS A CA 1
ATOM 796 C C . LYS A 1 99 ? 5.626 10.160 14.895 1.00 94.06 99 LYS A C 1
ATOM 798 O O . LYS A 1 99 ? 5.811 9.067 14.359 1.00 94.06 99 LYS A O 1
ATOM 803 N N . LYS A 1 100 ? 6.512 11.153 14.837 1.00 92.81 100 LYS A N 1
ATOM 804 C CA . LYS A 1 100 ? 7.780 11.071 14.108 1.00 92.81 100 LYS A CA 1
ATOM 805 C C . LYS A 1 100 ? 8.896 10.482 14.972 1.00 92.81 100 LYS A C 1
ATOM 807 O O . LYS A 1 100 ? 8.885 10.645 16.192 1.00 92.81 100 LYS A O 1
ATOM 812 N N . ASP A 1 101 ? 9.839 9.806 14.325 1.00 88.00 101 ASP A N 1
ATOM 813 C CA . ASP A 1 101 ? 11.125 9.428 14.908 1.00 88.00 101 ASP A CA 1
ATOM 814 C C . ASP A 1 101 ? 12.117 10.609 14.916 1.00 88.00 101 ASP A C 1
ATOM 816 O O . ASP A 1 101 ? 11.795 11.719 14.483 1.00 88.00 101 ASP A O 1
ATOM 820 N N . LEU A 1 102 ? 13.336 10.363 15.409 1.00 85.88 102 LEU A N 1
ATOM 821 C CA . LEU A 1 102 ? 14.418 11.358 15.463 1.00 85.88 102 LEU A CA 1
ATOM 822 C C . LEU A 1 102 ? 14.833 11.879 14.077 1.00 85.88 102 LEU A C 1
ATOM 824 O O . LEU A 1 102 ? 15.378 12.972 13.975 1.00 85.88 102 LEU A O 1
ATOM 828 N N . ASN A 1 103 ? 14.540 11.125 13.016 1.00 84.19 103 ASN A N 1
ATOM 829 C CA . ASN A 1 103 ? 14.842 11.478 11.631 1.00 84.19 103 ASN A CA 1
ATOM 830 C C . ASN A 1 103 ? 13.647 12.152 10.932 1.00 84.19 103 ASN A C 1
ATOM 832 O O . ASN A 1 103 ? 13.672 12.364 9.721 1.00 84.19 103 ASN A O 1
ATOM 836 N N . GLY A 1 104 ? 12.576 12.461 11.669 1.00 85.38 104 GLY A N 1
ATOM 837 C CA . GLY A 1 104 ? 11.379 13.103 11.136 1.00 85.38 104 GLY A CA 1
ATOM 838 C C . GLY A 1 104 ? 10.438 12.172 10.362 1.00 85.38 104 GLY A C 1
ATOM 839 O O . GLY A 1 104 ? 9.449 12.659 9.803 1.00 85.38 104 GLY A O 1
ATOM 840 N N . ASN A 1 105 ? 10.687 10.858 10.349 1.00 84.19 105 ASN A N 1
ATOM 841 C CA . ASN A 1 105 ? 9.843 9.885 9.657 1.00 84.19 105 ASN A CA 1
ATOM 842 C C . ASN A 1 105 ? 8.690 9.422 10.553 1.00 84.19 105 ASN A C 1
ATOM 844 O O . ASN A 1 105 ? 8.911 9.149 11.734 1.00 84.19 105 ASN A O 1
ATOM 848 N N . PRO A 1 106 ? 7.464 9.265 10.024 1.00 89.06 106 PRO A N 1
ATOM 849 C CA . PRO A 1 106 ? 6.372 8.673 10.788 1.00 89.06 106 PRO A CA 1
ATOM 850 C C . PRO A 1 106 ? 6.722 7.259 11.273 1.00 89.06 106 PRO A C 1
ATOM 852 O O . PRO A 1 106 ? 7.004 6.373 10.466 1.00 89.06 106 PRO A O 1
ATOM 855 N N . LEU A 1 107 ? 6.634 7.016 12.584 1.00 90.00 107 LEU A N 1
ATOM 856 C CA . LEU A 1 107 ? 6.915 5.713 13.205 1.00 90.00 107 LEU A CA 1
ATOM 857 C C . LEU A 1 107 ? 6.028 4.594 12.643 1.00 90.00 107 LEU A C 1
ATOM 859 O O . LEU A 1 107 ? 6.458 3.442 12.547 1.00 90.00 107 LEU A O 1
ATOM 863 N N . ILE A 1 108 ? 4.807 4.939 12.224 1.00 94.56 108 ILE A N 1
ATOM 864 C CA . ILE A 1 108 ? 3.874 4.015 11.578 1.00 94.56 108 ILE A CA 1
ATOM 865 C C . ILE A 1 108 ? 4.442 3.402 10.297 1.00 94.56 108 ILE A C 1
ATOM 867 O O . ILE A 1 108 ? 4.136 2.249 10.021 1.00 94.56 108 ILE A O 1
ATOM 871 N N . LEU A 1 109 ? 5.333 4.082 9.562 1.00 93.81 109 LEU A N 1
ATOM 872 C CA . LEU A 1 109 ? 5.960 3.503 8.367 1.00 93.81 109 LEU A CA 1
ATOM 873 C C . LEU A 1 109 ? 6.770 2.249 8.693 1.00 93.81 109 LEU A C 1
ATOM 875 O O . LEU A 1 109 ? 6.745 1.295 7.926 1.00 93.81 109 LEU A O 1
ATOM 879 N N . ASN A 1 110 ? 7.450 2.215 9.840 1.00 92.25 110 ASN A N 1
ATOM 880 C CA . ASN A 1 110 ? 8.226 1.042 10.242 1.00 92.25 110 ASN A CA 1
ATOM 881 C C . ASN A 1 110 ? 7.314 -0.118 10.669 1.00 92.25 110 ASN A C 1
ATOM 883 O O . ASN A 1 110 ? 7.644 -1.277 10.432 1.00 92.25 110 ASN A O 1
ATOM 887 N N . LYS A 1 111 ? 6.161 0.176 11.284 1.00 94.88 111 LYS A N 1
ATOM 888 C CA . LYS A 1 111 ? 5.144 -0.839 11.612 1.00 94.88 111 LYS A CA 1
ATOM 889 C C . LYS A 1 111 ? 4.483 -1.386 10.343 1.00 94.88 111 LYS A C 1
ATOM 891 O O . LYS A 1 111 ? 4.349 -2.598 10.201 1.00 94.88 111 LYS A O 1
ATOM 896 N N . LEU A 1 112 ? 4.149 -0.499 9.406 1.00 96.75 112 LEU A N 1
ATOM 897 C CA . LEU A 1 112 ? 3.612 -0.855 8.098 1.00 96.75 112 LEU A CA 1
ATOM 898 C C . LEU A 1 112 ? 4.605 -1.698 7.305 1.00 96.75 112 LEU A C 1
ATOM 900 O O . LEU A 1 112 ? 4.205 -2.731 6.805 1.00 96.75 112 LEU A O 1
ATOM 904 N N . GLU A 1 113 ? 5.886 -1.336 7.245 1.00 96.12 113 GLU A N 1
ATOM 905 C CA . GLU A 1 113 ? 6.891 -2.122 6.515 1.00 96.12 113 GLU A CA 1
ATOM 906 C C . GLU A 1 113 ? 7.087 -3.522 7.110 1.00 96.12 113 GLU A C 1
ATOM 908 O O . GLU A 1 113 ? 7.283 -4.484 6.374 1.00 96.12 113 GLU A O 1
ATOM 913 N N . LYS A 1 114 ? 6.991 -3.661 8.439 1.00 95.62 114 LYS A N 1
ATOM 914 C CA . LYS A 1 114 ? 7.041 -4.975 9.096 1.00 95.62 114 LYS A CA 1
ATOM 915 C C . LYS A 1 114 ? 5.839 -5.852 8.743 1.00 95.62 114 LYS A C 1
ATOM 917 O O . LYS A 1 114 ? 6.012 -7.055 8.586 1.00 95.62 114 LYS A O 1
ATOM 922 N N . ARG A 1 115 ? 4.636 -5.271 8.656 1.00 96.25 115 ARG A N 1
ATOM 923 C CA . ARG A 1 115 ? 3.407 -6.017 8.339 1.00 96.25 115 ARG A CA 1
ATOM 924 C C . ARG A 1 115 ? 3.239 -6.262 6.842 1.00 96.25 115 ARG A C 1
ATOM 926 O O . ARG A 1 115 ? 2.867 -7.353 6.448 1.00 96.25 115 ARG A O 1
ATOM 933 N N . PHE A 1 116 ? 3.542 -5.251 6.041 1.00 97.00 116 PHE A N 1
ATOM 934 C CA . PHE A 1 116 ? 3.307 -5.154 4.607 1.00 97.00 116 PHE A CA 1
ATOM 935 C C . PHE A 1 116 ? 4.634 -4.841 3.890 1.00 97.00 116 PHE A C 1
ATOM 937 O O . PHE A 1 116 ? 4.855 -3.701 3.468 1.00 97.00 116 PHE A O 1
ATOM 944 N N . PRO A 1 117 ? 5.555 -5.814 3.759 1.00 97.00 117 PRO A N 1
ATOM 945 C CA . PRO A 1 117 ? 6.880 -5.561 3.202 1.00 97.00 117 PRO A CA 1
ATOM 946 C C . PRO A 1 117 ? 6.830 -4.924 1.811 1.00 97.00 117 PRO A C 1
ATOM 948 O O . PRO A 1 117 ? 6.141 -5.416 0.919 1.00 97.00 117 PRO A O 1
ATOM 951 N N . GLY A 1 118 ? 7.619 -3.871 1.599 1.00 95.88 118 GLY A N 1
ATOM 952 C CA . GLY A 1 118 ? 7.664 -3.090 0.362 1.00 95.88 118 GLY A CA 1
ATOM 953 C C . GLY A 1 118 ? 6.721 -1.885 0.331 1.00 95.88 118 GLY A C 1
ATOM 954 O O . GLY A 1 118 ? 6.874 -1.034 -0.549 1.00 95.88 118 GLY A O 1
ATOM 955 N N . ILE A 1 119 ? 5.785 -1.751 1.279 1.00 96.69 119 ILE A N 1
ATOM 956 C CA . ILE A 1 119 ? 4.852 -0.617 1.301 1.00 96.69 119 ILE A CA 1
ATOM 957 C C . ILE A 1 119 ? 5.568 0.720 1.476 1.00 96.69 119 ILE A C 1
ATOM 959 O O . ILE A 1 119 ? 5.196 1.701 0.828 1.00 96.69 119 ILE A O 1
ATOM 963 N N . LYS A 1 120 ? 6.605 0.771 2.325 1.00 95.00 120 LYS A N 1
ATOM 964 C CA . LYS A 1 120 ? 7.340 2.009 2.595 1.00 95.00 120 LYS A CA 1
ATOM 965 C C . LYS A 1 120 ? 7.947 2.542 1.308 1.00 95.00 120 LYS A C 1
ATOM 967 O O . LYS A 1 120 ? 7.793 3.715 0.988 1.00 95.00 120 LYS A O 1
ATOM 972 N N . GLU A 1 121 ? 8.565 1.658 0.538 1.00 94.31 121 GLU A N 1
ATOM 973 C CA . GLU A 1 121 ? 9.202 2.027 -0.715 1.00 94.31 121 GLU A CA 1
ATOM 974 C C . GLU A 1 121 ? 8.193 2.426 -1.794 1.00 94.31 121 GLU A C 1
ATOM 976 O O . GLU A 1 121 ? 8.431 3.399 -2.502 1.00 94.31 121 GLU A O 1
ATOM 981 N N . ILE A 1 122 ? 7.048 1.745 -1.891 1.00 95.44 122 ILE A N 1
ATOM 982 C CA . ILE A 1 122 ? 5.965 2.132 -2.810 1.00 95.44 122 ILE A CA 1
ATOM 983 C C . ILE A 1 122 ? 5.455 3.546 -2.483 1.00 95.44 122 ILE A C 1
ATOM 985 O O . ILE A 1 122 ? 5.300 4.373 -3.385 1.00 95.44 122 ILE A O 1
ATOM 989 N N . ILE A 1 123 ? 5.224 3.844 -1.198 1.00 94.62 123 ILE A N 1
ATOM 990 C CA . ILE A 1 123 ? 4.770 5.163 -0.732 1.00 94.62 123 ILE A CA 1
ATOM 991 C C . ILE A 1 123 ? 5.826 6.234 -1.019 1.00 94.62 123 ILE A C 1
ATOM 993 O O . ILE A 1 123 ? 5.502 7.274 -1.592 1.00 94.62 123 ILE A O 1
ATOM 997 N N . GLU A 1 124 ? 7.084 5.986 -0.652 1.00 91.88 124 GLU A N 1
ATOM 998 C CA . GLU A 1 124 ? 8.193 6.915 -0.894 1.00 91.88 124 GLU A CA 1
ATOM 999 C C . GLU A 1 124 ? 8.369 7.202 -2.385 1.00 91.88 124 GLU A C 1
ATOM 1001 O O . GLU A 1 124 ? 8.543 8.356 -2.774 1.00 91.88 124 GLU A O 1
ATOM 1006 N N . TYR A 1 125 ? 8.287 6.169 -3.225 1.00 91.69 125 TYR A N 1
ATOM 1007 C CA . TYR A 1 125 ? 8.441 6.312 -4.667 1.00 91.69 125 TYR A CA 1
ATOM 1008 C C . TYR A 1 125 ? 7.333 7.175 -5.272 1.00 91.69 125 TYR A C 1
ATOM 1010 O O . TYR A 1 125 ? 7.612 8.113 -6.017 1.00 91.69 125 TYR A O 1
ATOM 1018 N N . ARG A 1 126 ? 6.076 6.914 -4.897 1.00 90.62 126 ARG A N 1
ATOM 1019 C CA . ARG A 1 126 ? 4.930 7.715 -5.342 1.00 90.62 126 ARG A CA 1
ATOM 1020 C C . ARG A 1 126 ? 5.037 9.170 -4.886 1.00 90.62 126 ARG A C 1
ATOM 1022 O O . ARG A 1 126 ? 4.773 10.066 -5.683 1.00 90.62 126 ARG A O 1
ATOM 1029 N N . ASN A 1 127 ? 5.442 9.407 -3.639 1.00 89.38 127 ASN A N 1
ATOM 1030 C CA . ASN A 1 127 ? 5.609 10.763 -3.114 1.00 89.38 127 ASN A CA 1
ATOM 1031 C C . ASN A 1 127 ? 6.712 11.521 -3.862 1.00 89.38 127 ASN A C 1
ATOM 1033 O O . ASN A 1 127 ? 6.503 12.668 -4.239 1.00 89.38 127 ASN A O 1
ATOM 1037 N N . LYS A 1 128 ? 7.851 10.878 -4.145 1.00 89.25 128 LYS A N 1
ATOM 1038 C CA . LYS A 1 128 ? 8.932 11.485 -4.937 1.00 89.25 128 LYS A CA 1
ATOM 1039 C C . LYS A 1 128 ? 8.472 11.885 -6.334 1.00 89.25 128 LYS A C 1
ATOM 1041 O O . LYS A 1 128 ? 8.670 13.029 -6.726 1.00 89.25 128 LYS A O 1
ATOM 1046 N N . ILE A 1 129 ? 7.760 11.000 -7.034 1.00 87.56 129 ILE A N 1
ATOM 1047 C CA . ILE A 1 129 ? 7.189 11.321 -8.352 1.00 87.56 129 ILE A CA 1
ATOM 1048 C C . ILE A 1 129 ? 6.232 12.513 -8.265 1.00 87.56 129 ILE A C 1
ATOM 1050 O O . ILE A 1 129 ? 6.287 13.396 -9.115 1.00 87.56 129 ILE A O 1
ATOM 1054 N N . ALA A 1 130 ? 5.382 12.569 -7.236 1.00 83.44 130 ALA A N 1
ATOM 1055 C CA . ALA A 1 130 ? 4.464 13.691 -7.034 1.00 83.44 130 ALA A CA 1
ATOM 1056 C C . ALA A 1 130 ? 5.192 15.031 -6.802 1.00 83.44 130 ALA A C 1
ATOM 1058 O O . ALA A 1 130 ? 4.633 16.084 -7.092 1.00 83.44 130 ALA A O 1
ATOM 1059 N N . HIS A 1 131 ? 6.441 14.991 -6.331 1.00 86.06 131 HIS A N 1
ATOM 1060 C CA . HIS A 1 131 ? 7.325 16.150 -6.190 1.00 86.06 131 HIS A CA 1
ATOM 1061 C C . HIS A 1 131 ? 8.253 16.372 -7.398 1.00 86.06 131 HIS A C 1
ATOM 1063 O O . HIS A 1 131 ? 9.146 17.211 -7.338 1.00 86.06 131 HIS A O 1
ATOM 1069 N N . GLY A 1 132 ? 8.046 15.652 -8.506 1.00 84.25 132 GLY A N 1
ATOM 1070 C CA . GLY A 1 132 ? 8.857 15.776 -9.720 1.00 84.25 132 GLY A CA 1
A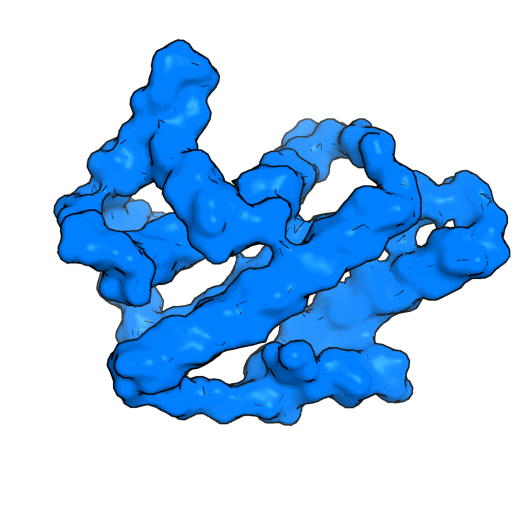TOM 1071 C C . GLY A 1 132 ? 10.207 15.056 -9.656 1.00 84.25 132 GLY A C 1
ATOM 1072 O O . GLY A 1 132 ? 11.026 15.203 -10.560 1.00 84.25 132 GLY A O 1
ATOM 1073 N N . GLU A 1 133 ? 10.452 14.253 -8.620 1.00 87.81 133 GLU A N 1
ATOM 1074 C CA . GLU A 1 133 ? 11.686 13.488 -8.460 1.00 87.81 133 GLU A CA 1
ATOM 1075 C C . GLU A 1 133 ? 11.544 12.086 -9.064 1.00 87.81 133 GLU A C 1
ATOM 1077 O O . GLU A 1 133 ? 10.868 11.205 -8.521 1.00 87.81 133 GLU A O 1
ATOM 1082 N N . ILE A 1 134 ? 12.242 11.844 -10.175 1.00 80.19 134 ILE A N 1
ATOM 1083 C CA . ILE A 1 134 ? 12.343 10.511 -10.774 1.00 80.19 134 ILE A CA 1
ATOM 1084 C C . ILE A 1 134 ? 13.572 9.808 -10.205 1.00 80.19 134 ILE A C 1
ATOM 1086 O O . ILE A 1 134 ? 14.711 10.159 -10.504 1.00 80.19 134 ILE A O 1
ATOM 1090 N N . LYS A 1 135 ? 13.347 8.763 -9.406 1.00 77.69 135 LYS A N 1
ATOM 1091 C CA . LYS A 1 135 ? 14.415 7.857 -8.974 1.00 77.69 135 LYS A CA 1
ATOM 1092 C C . LYS A 1 135 ? 14.534 6.712 -9.977 1.00 77.69 135 LYS A C 1
ATOM 1094 O O . LYS A 1 135 ? 13.550 6.017 -10.236 1.00 77.69 135 LYS A O 1
ATOM 1099 N N . THR A 1 136 ? 15.733 6.494 -10.511 1.00 79.50 136 THR A N 1
ATOM 1100 C CA . THR A 1 136 ? 16.027 5.369 -11.407 1.00 79.50 136 THR A CA 1
ATOM 1101 C C . THR A 1 136 ? 15.777 4.042 -10.694 1.00 79.50 136 THR A C 1
ATOM 1103 O O . THR A 1 136 ? 16.246 3.834 -9.573 1.00 79.50 136 THR A O 1
ATOM 1106 N N . VAL A 1 137 ? 15.043 3.136 -11.342 1.00 83.88 137 VAL A N 1
ATOM 1107 C CA . VAL A 1 137 ? 14.755 1.793 -10.823 1.00 83.88 137 VAL A CA 1
ATOM 1108 C C . VAL A 1 137 ? 14.927 0.768 -11.934 1.00 83.88 137 VAL A C 1
ATOM 1110 O O . VAL A 1 137 ? 14.543 1.014 -13.073 1.00 83.88 137 VAL A O 1
ATOM 1113 N N . ASN A 1 138 ? 15.510 -0.380 -11.591 1.00 88.19 138 ASN A N 1
ATOM 1114 C CA . ASN A 1 138 ? 15.690 -1.491 -12.519 1.00 88.19 138 ASN A CA 1
ATOM 1115 C C . ASN A 1 138 ? 14.472 -2.428 -12.541 1.00 88.19 138 ASN A C 1
ATOM 1117 O O . ASN A 1 138 ? 13.655 -2.459 -11.612 1.00 88.19 138 ASN A O 1
ATOM 1121 N N . ILE A 1 139 ? 14.396 -3.249 -13.588 1.00 89.25 139 ILE A N 1
ATOM 1122 C CA . ILE A 1 139 ? 13.298 -4.199 -13.785 1.00 89.25 139 ILE A CA 1
ATOM 1123 C C . ILE A 1 139 ? 13.114 -5.165 -12.605 1.00 89.25 139 ILE A C 1
ATOM 1125 O O . ILE A 1 139 ? 11.983 -5.434 -12.201 1.00 89.25 139 ILE A O 1
ATOM 1129 N N . THR A 1 140 ? 14.202 -5.663 -12.011 1.00 92.12 140 THR A N 1
ATOM 1130 C CA . THR A 1 140 ? 14.154 -6.614 -10.887 1.00 92.12 140 THR A CA 1
ATOM 1131 C C . THR A 1 140 ? 13.410 -6.014 -9.704 1.00 92.12 140 THR A C 1
ATOM 1133 O O . THR A 1 140 ? 12.545 -6.649 -9.097 1.00 92.12 140 THR A O 1
ATOM 1136 N N . LYS A 1 141 ? 13.708 -4.753 -9.402 1.00 92.25 141 LYS A N 1
ATOM 1137 C CA . LYS A 1 141 ? 13.077 -4.029 -8.313 1.00 92.25 141 LYS A CA 1
ATOM 1138 C C . LYS A 1 141 ? 11.623 -3.684 -8.623 1.00 92.25 141 LYS A C 1
ATOM 1140 O O . LYS A 1 141 ? 10.771 -3.889 -7.760 1.00 92.25 141 LYS A O 1
ATOM 1145 N N . ALA A 1 142 ? 11.327 -3.245 -9.846 1.00 91.12 142 ALA A N 1
ATOM 1146 C CA . ALA A 1 142 ? 9.958 -2.974 -10.282 1.00 91.12 142 ALA A CA 1
ATOM 1147 C C . ALA A 1 142 ? 9.069 -4.230 -10.187 1.00 91.12 142 ALA A C 1
ATOM 1149 O O . ALA A 1 142 ? 7.964 -4.166 -9.648 1.00 91.12 142 ALA A O 1
ATOM 1150 N N . LYS A 1 143 ? 9.578 -5.395 -10.617 1.00 92.62 143 LYS A N 1
ATOM 1151 C CA . LYS A 1 143 ? 8.903 -6.696 -10.468 1.00 92.62 143 LYS A CA 1
ATOM 1152 C C . LYS A 1 143 ? 8.644 -7.043 -9.005 1.00 92.62 143 LYS A C 1
ATOM 1154 O O . LYS A 1 143 ? 7.525 -7.417 -8.665 1.00 92.62 143 LYS A O 1
ATOM 1159 N N . LYS A 1 144 ? 9.652 -6.881 -8.141 1.00 95.31 144 LYS A N 1
ATOM 1160 C CA . LYS A 1 144 ? 9.522 -7.150 -6.704 1.00 95.31 144 LYS A CA 1
ATOM 1161 C C . LYS A 1 144 ? 8.437 -6.282 -6.059 1.00 95.31 144 LYS A C 1
ATOM 1163 O O . LYS A 1 144 ? 7.576 -6.824 -5.376 1.00 95.31 144 LYS A O 1
ATOM 1168 N N . LEU A 1 145 ? 8.444 -4.970 -6.302 1.00 94.75 145 LEU A N 1
ATOM 1169 C CA . LEU A 1 145 ? 7.449 -4.051 -5.730 1.00 94.75 145 LEU A CA 1
ATOM 1170 C C . LEU A 1 145 ? 6.041 -4.316 -6.278 1.00 94.75 145 LEU A C 1
ATOM 1172 O O . LEU A 1 145 ? 5.073 -4.273 -5.521 1.00 94.75 145 LEU A O 1
ATOM 1176 N N . ARG A 1 146 ? 5.921 -4.658 -7.569 1.00 92.00 146 ARG A N 1
ATOM 1177 C CA . ARG A 1 146 ? 4.651 -5.115 -8.146 1.00 92.00 146 ARG A CA 1
ATOM 1178 C C . ARG A 1 146 ? 4.145 -6.364 -7.433 1.00 92.00 146 ARG A C 1
ATOM 1180 O O . ARG A 1 146 ? 2.962 -6.418 -7.132 1.00 92.00 146 ARG A O 1
ATOM 1187 N N . GLU A 1 147 ? 5.007 -7.340 -7.158 1.00 93.56 147 GLU A N 1
ATOM 1188 C CA . GLU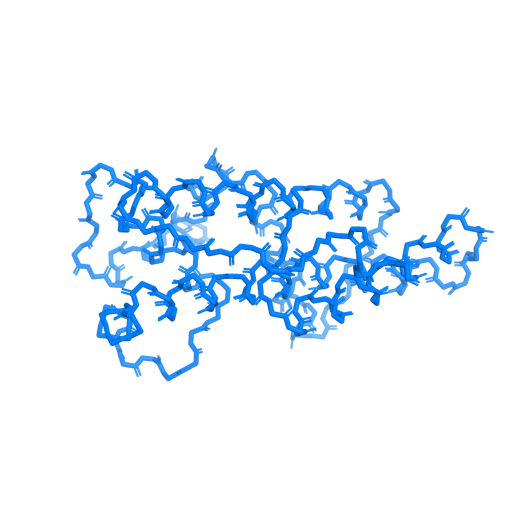 A 1 147 ? 4.602 -8.562 -6.459 1.00 93.56 147 GLU A CA 1
ATOM 1189 C C . GLU A 1 147 ? 4.191 -8.301 -5.009 1.00 93.56 147 GLU A C 1
ATOM 1191 O O . GLU A 1 147 ? 3.139 -8.751 -4.565 1.00 93.56 147 GLU A O 1
ATOM 1196 N N . GLN A 1 148 ? 4.953 -7.470 -4.302 1.00 95.44 148 GLN A N 1
ATOM 1197 C CA . GLN A 1 148 ? 4.617 -7.053 -2.944 1.00 95.44 148 GLN A CA 1
ATOM 1198 C C . GLN A 1 148 ? 3.260 -6.345 -2.876 1.00 95.44 148 GLN A C 1
ATOM 1200 O O . GLN A 1 148 ? 2.459 -6.663 -2.006 1.00 95.44 148 GLN A O 1
ATOM 1205 N N . ALA A 1 149 ? 2.938 -5.462 -3.825 1.00 94.00 149 ALA A N 1
ATOM 1206 C CA . ALA A 1 149 ? 1.634 -4.796 -3.856 1.00 94.00 149 ALA A CA 1
ATOM 1207 C C . ALA A 1 149 ? 0.451 -5.771 -3.965 1.00 94.00 149 ALA A C 1
ATOM 1209 O O . ALA A 1 149 ? -0.615 -5.532 -3.391 1.00 94.00 149 ALA A O 1
ATOM 1210 N N . LYS A 1 150 ? 0.641 -6.889 -4.669 1.00 90.88 150 LYS A N 1
ATOM 1211 C CA . LYS A 1 150 ? -0.368 -7.943 -4.793 1.00 90.88 150 LYS A CA 1
ATOM 1212 C C . LYS A 1 150 ? -0.566 -8.684 -3.477 1.00 90.88 150 LYS A C 1
ATOM 1214 O O . LYS A 1 150 ? -1.703 -8.821 -3.043 1.00 90.88 150 LYS A O 1
ATOM 1219 N N . ILE A 1 151 ? 0.536 -9.086 -2.842 1.00 94.56 151 ILE A N 1
ATOM 1220 C CA . ILE A 1 151 ? 0.534 -9.760 -1.536 1.00 94.56 151 ILE A CA 1
ATOM 1221 C C . ILE A 1 151 ? -0.143 -8.875 -0.487 1.00 94.56 151 ILE A C 1
ATOM 1223 O O . ILE A 1 151 ? -1.050 -9.330 0.201 1.00 94.56 151 ILE A O 1
ATOM 1227 N N . ILE A 1 152 ? 0.232 -7.592 -0.427 1.00 95.88 152 ILE A N 1
ATOM 1228 C CA . ILE A 1 152 ? -0.375 -6.610 0.481 1.00 95.88 152 ILE A CA 1
ATOM 1229 C C . ILE A 1 152 ? -1.884 -6.538 0.251 1.00 95.88 152 ILE A C 1
ATOM 1231 O O . ILE A 1 152 ? -2.656 -6.581 1.199 1.00 95.88 152 ILE A O 1
ATOM 1235 N N . THR A 1 153 ? -2.318 -6.452 -1.006 1.00 93.38 153 THR A N 1
ATOM 1236 C CA . THR A 1 153 ? -3.747 -6.375 -1.330 1.00 93.38 153 THR A CA 1
ATOM 1237 C C . THR A 1 153 ? -4.492 -7.638 -0.906 1.00 93.38 153 THR A C 1
ATOM 1239 O O . THR A 1 153 ? -5.547 -7.531 -0.286 1.00 93.38 153 THR A O 1
ATOM 1242 N N . ASP A 1 154 ? -3.943 -8.823 -1.191 1.00 92.94 154 ASP A N 1
ATOM 1243 C CA . ASP A 1 154 ? -4.526 -10.097 -0.761 1.00 92.94 154 ASP A CA 1
ATOM 1244 C C . ASP A 1 154 ? -4.692 -10.145 0.768 1.00 92.94 154 ASP A C 1
ATOM 1246 O O . ASP A 1 154 ? -5.773 -10.478 1.256 1.00 92.94 154 ASP A O 1
ATOM 1250 N N . GLU A 1 155 ? -3.674 -9.704 1.504 1.00 95.12 155 GLU A N 1
ATOM 1251 C CA . GLU A 1 155 ? -3.677 -9.653 2.965 1.00 95.12 155 GLU A CA 1
ATOM 1252 C C . GLU A 1 155 ? -4.690 -8.648 3.537 1.00 95.12 155 GLU A C 1
ATOM 1254 O O . GLU A 1 155 ? -5.349 -8.937 4.536 1.00 95.12 155 GLU A O 1
ATOM 1259 N N . LEU A 1 156 ? -4.868 -7.482 2.905 1.00 95.38 156 LEU A N 1
ATOM 1260 C CA . LEU A 1 156 ? -5.869 -6.490 3.323 1.00 95.38 156 LEU A CA 1
ATOM 1261 C C . LEU A 1 156 ? -7.293 -7.059 3.266 1.00 95.38 156 LEU A C 1
ATOM 1263 O O . LEU A 1 156 ? -8.095 -6.827 4.171 1.00 95.38 156 LEU A O 1
ATOM 1267 N N . PHE A 1 157 ? -7.606 -7.827 2.224 1.00 94.06 157 PHE A N 1
ATOM 1268 C CA . PHE A 1 157 ? -8.896 -8.504 2.118 1.00 94.06 157 PHE A CA 1
ATOM 1269 C C . PHE A 1 157 ? -9.049 -9.635 3.130 1.00 94.06 157 PHE A C 1
ATOM 1271 O O . PHE A 1 157 ? -10.134 -9.802 3.685 1.00 94.06 157 PHE A O 1
ATOM 1278 N N . ASP A 1 158 ? -7.992 -10.405 3.379 1.00 94.50 158 ASP A N 1
ATOM 1279 C CA . ASP A 1 158 ? -8.039 -11.487 4.362 1.00 94.50 158 ASP A CA 1
ATOM 1280 C C . ASP A 1 158 ? -8.261 -10.931 5.772 1.00 94.50 158 ASP A C 1
ATOM 1282 O O . ASP A 1 158 ? -9.095 -11.450 6.513 1.00 94.50 158 ASP A O 1
ATOM 1286 N N . LEU A 1 159 ? -7.611 -9.813 6.110 1.00 95.56 159 LEU A N 1
ATOM 1287 C CA . LEU A 1 159 ? -7.856 -9.073 7.349 1.00 95.56 159 LEU A CA 1
ATOM 1288 C C . LEU A 1 159 ? -9.297 -8.558 7.431 1.00 95.56 159 LEU A C 1
ATOM 1290 O O . LEU A 1 159 ? -9.936 -8.713 8.470 1.00 95.56 159 LEU A O 1
ATOM 1294 N N . ALA A 1 160 ? -9.841 -7.988 6.353 1.00 94.88 160 ALA A N 1
ATOM 1295 C CA . ALA A 1 160 ? -11.239 -7.555 6.330 1.00 94.88 160 ALA A CA 1
ATOM 1296 C C . ALA A 1 160 ? -12.195 -8.737 6.581 1.00 94.88 160 ALA A C 1
ATOM 1298 O O . ALA A 1 160 ? -13.084 -8.648 7.430 1.00 94.88 160 ALA A O 1
ATOM 1299 N N . LYS A 1 161 ? -11.953 -9.877 5.925 1.00 94.81 161 LYS A N 1
ATOM 1300 C CA . LYS A 1 161 ? -12.745 -11.102 6.090 1.00 94.81 161 LYS A CA 1
ATOM 1301 C C . LYS A 1 161 ? -12.665 -11.666 7.507 1.00 94.81 161 LYS A C 1
ATOM 1303 O O . LYS A 1 161 ? -13.696 -12.013 8.076 1.00 94.81 161 LYS A O 1
ATOM 1308 N N . GLN A 1 162 ? -11.469 -11.720 8.095 1.00 94.75 162 GLN A N 1
ATOM 1309 C CA . GLN A 1 162 ? -11.258 -12.146 9.486 1.00 94.75 162 GLN A CA 1
ATOM 1310 C C . GLN A 1 162 ? -12.014 -11.267 10.489 1.00 94.75 162 GLN A C 1
ATOM 1312 O O . GLN A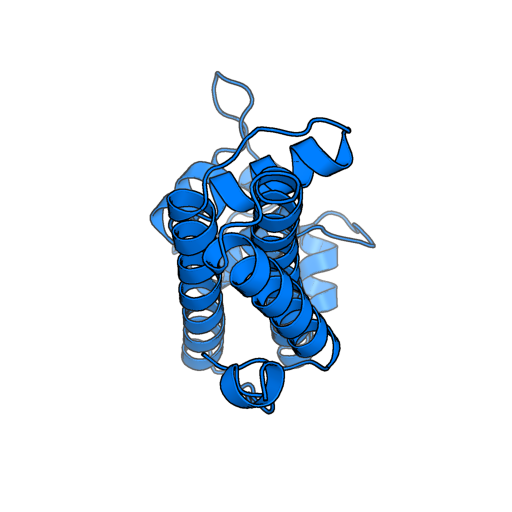 1 162 ? -12.418 -11.747 11.542 1.00 94.75 162 GLN A O 1
ATOM 1317 N N . ASN A 1 163 ? -12.250 -10.002 10.140 1.00 93.44 163 ASN A N 1
ATOM 1318 C CA . ASN A 1 163 ? -13.016 -9.053 10.942 1.00 93.44 163 ASN A CA 1
ATOM 1319 C C . ASN A 1 163 ? -14.509 -8.997 10.557 1.00 93.44 163 ASN A C 1
ATOM 1321 O O . ASN A 1 163 ? -15.197 -8.039 10.895 1.00 93.44 163 ASN A O 1
ATOM 1325 N N . GLY A 1 164 ? -15.024 -10.019 9.863 1.00 93.56 164 GLY A N 1
ATOM 1326 C CA . GLY A 1 164 ? -16.452 -10.173 9.565 1.00 93.56 164 GLY A CA 1
ATOM 1327 C C . GLY A 1 164 ? -16.931 -9.486 8.284 1.00 93.56 164 GLY A C 1
ATOM 1328 O O . GLY A 1 164 ? -18.133 -9.461 8.022 1.00 93.56 164 GLY A O 1
ATOM 1329 N N . PHE A 1 165 ? -16.023 -8.952 7.464 1.00 92.75 165 PHE A N 1
ATOM 1330 C CA . PHE A 1 165 ? -16.364 -8.284 6.209 1.00 92.75 165 PHE A CA 1
ATOM 1331 C C . PHE A 1 165 ? -15.997 -9.157 5.008 1.00 92.75 165 PHE A C 1
ATOM 1333 O O . PHE A 1 165 ? -14.875 -9.105 4.504 1.00 92.75 165 PHE A O 1
ATOM 1340 N N . ASP A 1 166 ? -16.954 -9.947 4.518 1.00 90.06 166 ASP A N 1
ATOM 1341 C CA . ASP A 1 166 ? -16.762 -10.721 3.289 1.00 90.06 166 ASP A CA 1
ATOM 1342 C C . ASP A 1 166 ? -16.994 -9.834 2.060 1.00 90.06 166 ASP A C 1
ATOM 1344 O O . ASP A 1 166 ? -18.124 -9.530 1.669 1.00 90.06 166 ASP A O 1
ATOM 1348 N N . ILE A 1 167 ? -15.897 -9.339 1.488 1.00 88.25 167 ILE A N 1
ATOM 1349 C CA . ILE A 1 167 ? -15.934 -8.419 0.354 1.00 88.25 167 ILE A CA 1
ATOM 1350 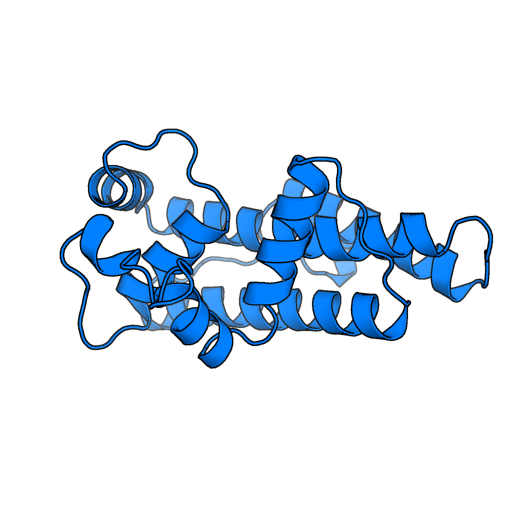C C . ILE A 1 167 ? -15.693 -9.224 -0.927 1.00 88.25 167 ILE A C 1
ATOM 1352 O O . ILE A 1 167 ? -14.581 -9.722 -1.130 1.00 88.25 167 ILE A O 1
ATOM 1356 N N . PRO A 1 168 ? -16.696 -9.337 -1.818 1.00 81.25 168 PRO A N 1
ATOM 1357 C CA . PRO A 1 168 ? -16.566 -10.137 -3.024 1.00 81.25 168 PRO A CA 1
ATOM 1358 C C . PRO A 1 168 ? -15.539 -9.506 -3.960 1.00 81.25 168 PRO A C 1
ATOM 1360 O O . PRO A 1 168 ? -15.558 -8.296 -4.204 1.00 81.25 168 PRO A O 1
ATOM 1363 N N . ARG A 1 169 ? -14.639 -10.337 -4.485 1.00 74.31 169 ARG A N 1
ATOM 1364 C CA . ARG A 1 169 ? -13.527 -9.909 -5.330 1.00 74.31 169 ARG A CA 1
ATOM 1365 C C . ARG A 1 169 ? -13.864 -10.217 -6.798 1.00 74.31 169 ARG A C 1
ATOM 1367 O O . ARG A 1 169 ? -13.623 -11.315 -7.286 1.00 74.31 169 ARG A O 1
ATOM 1374 N N . ASN A 1 170 ? -14.543 -9.269 -7.448 1.00 65.81 170 ASN A N 1
ATOM 1375 C CA . ASN A 1 170 ? -15.283 -9.493 -8.703 1.00 65.81 170 ASN A CA 1
ATOM 1376 C C . ASN A 1 170 ? -14.437 -9.429 -9.986 1.00 65.81 170 ASN A C 1
ATOM 1378 O O . ASN A 1 170 ? -14.941 -9.751 -11.059 1.00 65.81 170 ASN A O 1
ATOM 1382 N N . ILE A 1 171 ? -13.188 -8.980 -9.904 1.00 62.53 171 ILE A N 1
ATOM 1383 C CA . ILE A 1 171 ? -12.247 -8.915 -11.024 1.00 62.53 171 ILE A CA 1
ATOM 1384 C C . ILE A 1 171 ? -11.009 -9.715 -10.609 1.00 62.53 171 ILE A C 1
ATOM 1386 O O . ILE A 1 171 ? -10.656 -9.767 -9.437 1.00 62.53 171 ILE A O 1
ATOM 1390 N N . THR A 1 172 ? -10.393 -10.427 -11.545 1.00 61.78 172 THR A N 1
ATOM 1391 C CA . THR A 1 172 ? -9.151 -11.178 -11.297 1.00 61.78 172 THR A CA 1
ATOM 1392 C C . THR A 1 172 ? -7.992 -10.592 -12.085 1.00 61.78 172 THR A C 1
ATOM 1394 O O . THR A 1 172 ? -8.192 -10.052 -13.177 1.00 61.78 172 THR A O 1
ATOM 1397 N N . TYR A 1 173 ? -6.765 -10.754 -11.580 1.00 62.28 173 TYR A N 1
ATOM 1398 C CA . TYR A 1 173 ? -5.592 -10.181 -12.239 1.00 62.28 173 TYR A CA 1
ATOM 1399 C C . TYR A 1 173 ? -5.493 -10.687 -13.671 1.00 62.28 173 TYR A C 1
ATOM 1401 O O . TYR A 1 173 ? -5.187 -9.930 -14.583 1.00 62.28 173 TYR A O 1
ATOM 1409 N N . LYS A 1 174 ? -5.833 -11.970 -13.858 1.00 61.75 174 LYS A N 1
ATOM 1410 C CA . LYS A 1 174 ? -5.967 -12.619 -15.160 1.00 61.75 174 LYS A CA 1
ATOM 1411 C C . LYS A 1 174 ? -6.947 -11.858 -16.054 1.00 61.75 174 LYS A C 1
ATOM 1413 O O . LYS A 1 174 ? -6.545 -11.463 -17.134 1.00 61.75 174 LYS A O 1
ATOM 1418 N N . SER A 1 175 ? -8.165 -11.581 -15.581 1.00 61.91 175 SER A N 1
ATOM 1419 C CA . SER A 1 175 ? -9.146 -10.789 -16.343 1.00 61.91 175 SER A CA 1
ATOM 1420 C C . SER A 1 175 ? -8.728 -9.338 -16.598 1.00 61.91 175 SER A C 1
ATOM 1422 O O . SER A 1 175 ? -9.223 -8.730 -17.533 1.00 61.91 175 SER A O 1
ATOM 1424 N N . ALA A 1 176 ? -7.825 -8.774 -15.793 1.00 61.94 176 ALA A N 1
ATOM 1425 C CA . ALA A 1 176 ? -7.308 -7.425 -16.008 1.00 61.94 176 ALA A CA 1
ATOM 1426 C C . ALA A 1 176 ? -6.169 -7.367 -17.048 1.00 61.94 176 ALA A C 1
ATOM 1428 O O . ALA A 1 176 ? -5.801 -6.276 -17.478 1.00 61.94 176 ALA A O 1
ATOM 1429 N N . ILE A 1 177 ? -5.580 -8.505 -17.437 1.00 71.12 177 ILE A N 1
ATOM 1430 C CA . ILE A 1 177 ? -4.452 -8.560 -18.387 1.00 71.12 177 ILE A CA 1
ATOM 1431 C C . ILE A 1 177 ? -4.746 -9.334 -19.681 1.00 71.12 177 ILE A C 1
ATOM 1433 O O . ILE A 1 177 ? -3.863 -9.393 -20.541 1.00 71.12 177 ILE A O 1
ATOM 1437 N N . THR A 1 178 ? -5.922 -9.955 -19.792 1.00 54.66 178 THR A N 1
ATOM 1438 C CA . THR A 1 178 ? -6.427 -10.654 -20.989 1.00 54.66 178 THR A CA 1
ATOM 1439 C C . THR A 1 178 ? -7.472 -9.808 -21.685 1.00 54.66 178 THR A C 1
ATOM 1441 O O . THR A 1 178 ? -7.360 -9.653 -22.916 1.00 54.66 178 THR A O 1
#

Foldseek 3Di:
DFAADPVLLLLLQLLVVLLVCLVVPPVVCQQVSLLSLLLSLQVNLFVLLVLLCVLVVNPVVLCVQQVNDPDDGSVSSVLVLCQPQPDPDHDPHPCRSQPADPVRGRPSLVVCCVVQPLNSVSVVSNVCVVVVHRDGDGSVVSVVSSVSSVVNSVVSQVSSVVVVRNRDRPGGSVNSND

Sequence (178 aa):
MPEVSKDAAILIATSYQALKRVEKGEKSTEIANCVVVILFAGFFIEENLNVIIKKMKMNEEMRVFLNGKEHPGLLDKIAWFYNQYVSSERFSSKKELFKKDLNGNPLILNKLEKRFPGIKEIIEYRNKIAHGEIKTVNITKAKKLREQAKIITDELFDLAKQNGFDIPRNITYKSAIT